Protein AF-M4BK36-F1 (afdb_monomer_lite)

Structure (mmCIF, N/CA/C/O backbone):
data_AF-M4BK36-F1
#
_entry.id   AF-M4BK36-F1
#
loop_
_atom_site.group_PDB
_atom_site.id
_atom_site.type_symbol
_atom_site.label_atom_id
_atom_site.label_alt_id
_atom_site.label_comp_id
_atom_site.label_asym_id
_atom_site.label_entity_id
_atom_site.label_seq_id
_atom_site.pdbx_PDB_ins_code
_atom_site.Cartn_x
_atom_site.Cartn_y
_atom_site.Cartn_z
_atom_site.occupancy
_atom_site.B_iso_or_equiv
_atom_site.auth_seq_id
_atom_site.auth_comp_id
_atom_site.auth_asym_id
_atom_site.auth_atom_id
_atom_site.pdbx_PDB_model_num
ATOM 1 N N . MET A 1 1 ? -13.394 11.078 32.356 1.00 63.00 1 MET A N 1
ATOM 2 C CA . MET A 1 1 ? -13.669 9.823 31.632 1.00 63.00 1 MET A CA 1
ATOM 3 C C . MET A 1 1 ? -12.674 9.741 30.492 1.00 63.00 1 MET A C 1
ATOM 5 O O . MET A 1 1 ? -12.679 10.634 29.656 1.00 63.00 1 MET A O 1
ATOM 9 N N . GLN A 1 2 ? -11.760 8.775 30.528 1.00 71.69 2 GLN A N 1
ATOM 10 C CA . GLN A 1 2 ? -10.799 8.530 29.454 1.00 71.69 2 GLN A CA 1
ATOM 11 C C . GLN A 1 2 ? -11.475 7.549 28.499 1.00 71.69 2 GLN A C 1
ATOM 13 O O . GLN A 1 2 ? -11.943 6.507 28.946 1.00 71.69 2 GLN A O 1
ATOM 18 N N . SER A 1 3 ? -11.654 7.939 27.240 1.00 79.38 3 SER A N 1
ATOM 19 C CA . SER A 1 3 ? -12.250 7.068 26.229 1.00 79.38 3 SER A CA 1
ATOM 20 C C . SER A 1 3 ? -11.329 5.884 25.970 1.00 79.38 3 SER A C 1
ATOM 22 O O . SER A 1 3 ? -10.111 6.071 25.892 1.00 79.38 3 SER A O 1
ATOM 24 N N . ASP A 1 4 ? -11.907 4.700 25.795 1.00 84.00 4 ASP A N 1
ATOM 25 C CA . ASP A 1 4 ? -11.141 3.524 25.404 1.00 84.00 4 ASP A CA 1
ATOM 26 C C . ASP A 1 4 ? -10.410 3.778 24.072 1.00 84.00 4 ASP A C 1
ATOM 28 O O . ASP A 1 4 ? -10.973 4.407 23.165 1.00 84.00 4 ASP A O 1
ATOM 32 N N . PRO A 1 5 ? -9.143 3.344 23.947 1.00 87.56 5 PRO A N 1
ATOM 33 C CA . PRO A 1 5 ? -8.391 3.486 22.710 1.00 87.56 5 PRO A CA 1
ATOM 34 C C . PRO A 1 5 ? -9.034 2.652 21.596 1.00 87.56 5 PRO A C 1
ATOM 36 O O . PRO A 1 5 ? -9.646 1.612 21.846 1.00 87.56 5 PRO A O 1
ATOM 39 N N . LEU A 1 6 ? -8.886 3.103 20.348 1.00 91.94 6 LEU A N 1
ATOM 40 C CA . LEU A 1 6 ? -9.429 2.378 19.201 1.00 91.94 6 LEU A CA 1
ATOM 41 C C . LEU A 1 6 ? -8.769 0.991 19.065 1.00 91.94 6 LEU A C 1
ATOM 43 O O . LEU A 1 6 ? -7.587 0.835 19.384 1.00 91.94 6 LEU A O 1
ATOM 47 N N . PRO A 1 7 ? -9.499 -0.013 18.547 1.00 94.88 7 PRO A N 1
ATOM 48 C CA . PRO A 1 7 ? -8.921 -1.314 18.237 1.00 94.88 7 PRO A CA 1
ATOM 49 C C . PRO A 1 7 ? -7.803 -1.214 17.194 1.00 94.88 7 PRO A C 1
ATOM 51 O O . PRO A 1 7 ? -7.885 -0.431 16.247 1.00 94.88 7 PRO A O 1
ATOM 54 N N . GLU A 1 8 ? -6.803 -2.086 17.300 1.00 95.06 8 GLU A N 1
ATOM 55 C CA . GLU A 1 8 ? -5.621 -2.058 16.430 1.00 95.06 8 GLU A CA 1
ATOM 56 C C . GLU A 1 8 ? -5.954 -2.208 14.941 1.00 95.06 8 GLU A C 1
ATOM 58 O O . GLU A 1 8 ? -5.432 -1.478 14.101 1.00 95.06 8 GLU A O 1
ATOM 63 N N . ALA A 1 9 ? -6.906 -3.084 14.613 1.00 95.75 9 ALA A N 1
ATOM 64 C CA . ALA A 1 9 ? -7.380 -3.267 13.243 1.00 95.75 9 ALA A CA 1
ATOM 65 C C . ALA A 1 9 ? -7.922 -1.963 12.626 1.00 95.75 9 ALA A C 1
ATOM 67 O O . ALA A 1 9 ? -7.771 -1.730 11.424 1.00 95.75 9 ALA A O 1
ATOM 68 N N . VAL A 1 10 ? -8.517 -1.085 13.444 1.00 96.81 10 VAL A N 1
ATOM 69 C CA . VAL A 1 10 ? -9.010 0.224 12.998 1.00 96.81 10 VAL A CA 1
ATOM 70 C C . VAL A 1 10 ? -7.834 1.157 12.709 1.00 96.81 10 VAL A C 1
ATOM 72 O O . VAL A 1 10 ? -7.807 1.775 11.647 1.00 96.81 10 VAL A O 1
ATOM 75 N N . HIS A 1 11 ? -6.827 1.208 13.588 1.00 96.31 11 HIS A N 1
ATOM 76 C CA . HIS A 1 11 ? -5.608 1.990 13.347 1.00 96.31 11 HIS A CA 1
ATOM 77 C C . HIS A 1 11 ? -4.889 1.559 12.065 1.00 96.31 11 HIS A C 1
ATOM 79 O O . HIS A 1 11 ? -4.511 2.406 11.253 1.00 96.31 11 HIS A O 1
ATOM 85 N N . VAL A 1 12 ? -4.739 0.248 11.857 1.00 97.88 12 VAL A N 1
ATOM 86 C CA . VAL A 1 12 ? -4.116 -0.322 10.655 1.00 97.88 12 VAL A CA 1
ATOM 87 C C . VAL A 1 12 ? -4.892 0.070 9.402 1.00 97.88 12 VAL A C 1
ATOM 89 O O . VAL A 1 12 ? -4.298 0.544 8.437 1.00 97.88 12 VAL A O 1
ATOM 92 N N . THR 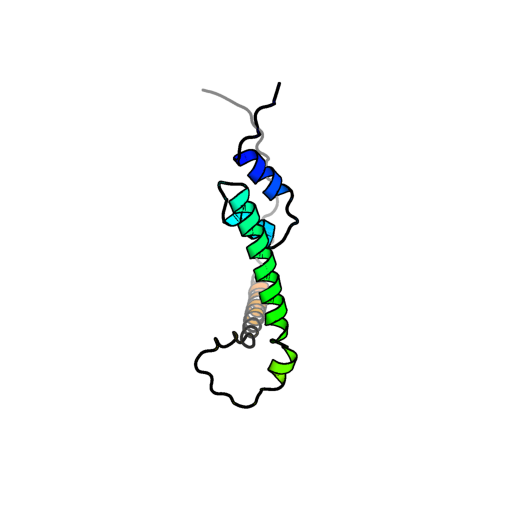A 1 13 ? -6.219 -0.065 9.424 1.00 97.31 13 THR A N 1
ATOM 93 C CA . THR A 1 13 ? -7.062 0.248 8.261 1.00 97.31 13 THR A CA 1
ATOM 94 C C . THR A 1 13 ? -6.987 1.731 7.899 1.00 97.31 13 THR A C 1
ATOM 96 O O . THR A 1 13 ? -6.755 2.060 6.737 1.00 97.31 13 THR A O 1
ATOM 99 N N . ILE A 1 14 ? -7.094 2.625 8.889 1.00 97.75 14 ILE A N 1
ATOM 100 C CA . ILE A 1 14 ? -6.979 4.077 8.676 1.00 97.75 14 ILE A CA 1
ATOM 101 C C . ILE A 1 14 ? -5.601 4.428 8.108 1.00 97.75 14 ILE A C 1
ATOM 103 O O . ILE A 1 14 ? -5.499 5.218 7.168 1.00 97.75 14 ILE A O 1
ATOM 107 N N . PHE A 1 15 ? -4.537 3.826 8.645 1.00 97.69 15 PHE A N 1
ATOM 108 C CA . PHE A 1 15 ? -3.187 4.022 8.127 1.00 97.69 15 PHE A CA 1
ATOM 109 C C . PHE A 1 15 ? -3.080 3.598 6.663 1.00 97.69 15 PHE A C 1
ATOM 111 O O . PHE A 1 15 ? -2.638 4.385 5.830 1.00 97.69 15 PHE A O 1
ATOM 118 N N . MET A 1 16 ? -3.520 2.378 6.342 1.00 97.25 16 MET A N 1
ATOM 119 C CA . MET A 1 16 ? -3.490 1.815 4.991 1.00 97.25 16 MET A CA 1
ATOM 120 C C . MET A 1 16 ? -4.276 2.658 3.987 1.00 97.25 16 MET A C 1
ATOM 122 O O . MET A 1 16 ? -3.807 2.881 2.869 1.00 97.25 16 MET A O 1
ATOM 126 N N . GLU A 1 17 ? -5.457 3.136 4.378 1.00 97.06 17 GLU A N 1
ATOM 127 C CA . GLU A 1 17 ? -6.304 3.990 3.547 1.00 97.06 17 GLU A CA 1
ATOM 128 C C . GLU A 1 17 ? -5.679 5.375 3.325 1.00 97.06 17 GLU A C 1
ATOM 130 O O . GLU A 1 17 ? -5.729 5.902 2.210 1.00 97.06 17 GLU A O 1
ATOM 135 N N . GLY A 1 18 ? -5.021 5.919 4.354 1.00 97.25 18 GLY A N 1
ATOM 136 C CA . GLY A 1 18 ? -4.314 7.198 4.311 1.00 97.25 18 GLY A CA 1
ATOM 137 C C . GLY A 1 18 ? -3.031 7.197 3.472 1.00 97.25 18 GLY A C 1
ATOM 138 O O . GLY A 1 18 ? -2.507 8.267 3.148 1.00 97.25 18 GLY A O 1
ATOM 139 N N . LEU A 1 19 ? -2.514 6.027 3.079 1.00 97.00 19 LEU A N 1
ATOM 140 C CA . LEU A 1 19 ? -1.360 5.950 2.187 1.00 97.00 19 LEU A CA 1
ATOM 141 C C . LEU A 1 19 ? -1.732 6.390 0.767 1.00 97.00 19 LEU A C 1
ATOM 143 O O . LEU A 1 19 ? -2.715 5.941 0.165 1.00 97.00 19 LEU A O 1
ATOM 147 N N . ARG A 1 20 ? -0.868 7.226 0.181 1.00 96.12 20 ARG A N 1
ATOM 148 C CA . ARG A 1 20 ? -0.935 7.555 -1.246 1.00 96.12 20 ARG A CA 1
ATOM 149 C C . ARG A 1 20 ? -0.790 6.283 -2.076 1.00 96.12 20 ARG A C 1
ATOM 151 O O . ARG A 1 20 ? -0.013 5.392 -1.731 1.00 96.12 20 ARG A O 1
ATOM 158 N N . THR A 1 21 ? -1.497 6.224 -3.199 1.00 95.19 21 THR A N 1
ATOM 159 C CA . THR A 1 21 ? -1.317 5.156 -4.186 1.00 95.19 21 THR A CA 1
ATOM 160 C C . THR A 1 21 ? 0.148 5.093 -4.620 1.00 95.19 21 THR A C 1
ATOM 162 O O . THR A 1 21 ? 0.715 6.101 -5.039 1.00 95.19 21 THR A O 1
ATOM 165 N N . GLY A 1 22 ? 0.774 3.924 -4.490 1.00 95.00 22 GLY A N 1
ATOM 166 C CA . GLY A 1 22 ? 2.200 3.740 -4.756 1.00 95.00 22 GLY A CA 1
ATOM 167 C C . GLY A 1 22 ? 2.771 2.518 -4.042 1.00 95.00 22 GLY A C 1
ATOM 168 O O . GLY A 1 22 ? 2.024 1.745 -3.441 1.00 95.00 22 GLY A O 1
ATOM 169 N N . ILE A 1 23 ? 4.100 2.362 -4.094 1.00 96.94 23 ILE A N 1
ATOM 170 C CA . ILE A 1 23 ? 4.800 1.178 -3.570 1.00 96.94 23 ILE A CA 1
ATOM 171 C C . ILE A 1 23 ? 4.469 0.941 -2.093 1.00 96.94 23 ILE A C 1
ATOM 173 O O . ILE A 1 23 ? 4.109 -0.175 -1.740 1.00 96.94 23 ILE A O 1
ATOM 177 N N . ALA A 1 24 ? 4.506 1.974 -1.246 1.00 97.44 24 ALA A N 1
ATOM 178 C CA . ALA A 1 24 ? 4.193 1.817 0.174 1.00 97.44 24 ALA A CA 1
ATOM 179 C C . ALA A 1 24 ? 2.788 1.227 0.409 1.00 97.44 24 ALA A C 1
ATOM 181 O O . ALA A 1 24 ? 2.643 0.277 1.172 1.00 97.44 24 ALA A O 1
ATOM 182 N N . ARG A 1 25 ? 1.758 1.72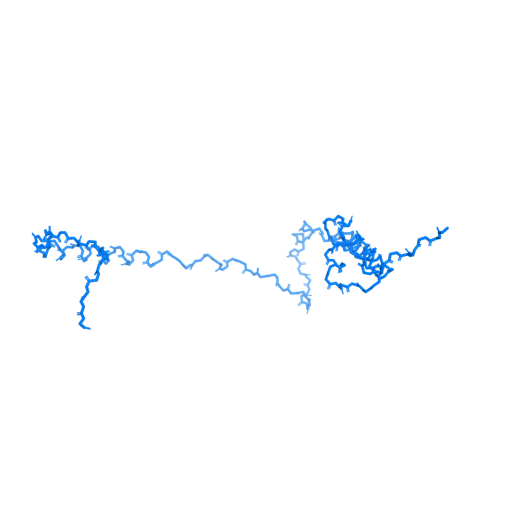7 -0.291 1.00 97.50 25 ARG A N 1
ATOM 183 C CA . ARG A 1 25 ? 0.388 1.199 -0.178 1.00 97.50 25 ARG A CA 1
ATOM 184 C C . ARG A 1 25 ? 0.282 -0.228 -0.715 1.00 97.50 25 ARG A C 1
ATOM 186 O O . ARG A 1 25 ? -0.337 -1.065 -0.067 1.00 97.50 25 ARG A O 1
ATOM 193 N N . THR A 1 26 ? 0.899 -0.515 -1.861 1.00 97.75 26 THR A N 1
ATOM 194 C CA . THR A 1 26 ? 0.905 -1.862 -2.454 1.00 97.75 26 THR A CA 1
ATOM 195 C C . THR A 1 26 ? 1.552 -2.885 -1.523 1.00 97.75 26 THR A C 1
ATOM 197 O O . THR A 1 26 ? 1.010 -3.968 -1.323 1.00 97.75 26 THR A O 1
ATOM 200 N N . GLU A 1 27 ? 2.691 -2.538 -0.925 1.00 98.06 27 GLU A N 1
ATOM 201 C CA . GLU A 1 27 ? 3.437 -3.427 -0.034 1.00 98.06 27 GLU A CA 1
ATOM 202 C C . GLU A 1 27 ? 2.669 -3.706 1.260 1.00 98.06 27 GLU A C 1
ATOM 204 O O . GLU A 1 27 ? 2.530 -4.864 1.649 1.00 98.06 27 GLU A O 1
ATOM 209 N N . VAL A 1 28 ? 2.100 -2.677 1.894 1.00 98.00 28 VAL A N 1
ATOM 210 C CA . VAL A 1 28 ? 1.323 -2.857 3.128 1.00 98.00 28 VAL A CA 1
ATOM 211 C C . VAL A 1 28 ? 0.058 -3.687 2.878 1.00 98.00 28 VAL A C 1
ATOM 213 O O . VAL A 1 28 ? -0.232 -4.594 3.653 1.00 98.00 28 VAL A O 1
ATOM 216 N N . VAL A 1 29 ? -0.668 -3.444 1.778 1.00 97.19 29 VAL A N 1
ATOM 217 C CA . VAL A 1 29 ? -1.857 -4.242 1.415 1.00 97.19 29 VAL A CA 1
ATOM 218 C C . VAL A 1 29 ? -1.494 -5.701 1.155 1.00 97.19 29 VAL A C 1
ATOM 220 O O . VAL A 1 29 ? -2.236 -6.589 1.570 1.00 97.19 29 VAL A O 1
ATOM 223 N N . ARG A 1 30 ? -0.354 -5.957 0.502 1.00 97.62 30 ARG A N 1
ATOM 224 C CA . ARG A 1 30 ? 0.105 -7.319 0.212 1.00 97.62 30 ARG A CA 1
ATOM 225 C C . ARG A 1 30 ? 0.483 -8.088 1.476 1.00 97.62 30 ARG A C 1
ATOM 227 O O . ARG A 1 30 ? 0.183 -9.272 1.561 1.00 97.62 30 ARG A O 1
ATOM 234 N N . VAL A 1 31 ? 1.179 -7.442 2.414 1.00 97.88 31 VAL A N 1
ATOM 235 C CA . VAL A 1 31 ? 1.657 -8.094 3.646 1.00 97.88 31 VAL A CA 1
ATOM 236 C C . VAL A 1 31 ? 0.535 -8.267 4.671 1.00 97.88 31 VAL A C 1
ATOM 238 O O . VAL A 1 31 ? 0.572 -9.220 5.438 1.00 97.88 31 VAL A O 1
ATOM 241 N N . HIS A 1 32 ? -0.478 -7.395 4.643 1.00 97.00 32 HIS A N 1
ATOM 242 C CA . HIS A 1 32 ? -1.642 -7.445 5.529 1.00 97.00 32 HIS A CA 1
ATOM 243 C C . HIS A 1 32 ? -1.259 -7.469 7.025 1.00 97.00 32 HIS A C 1
ATOM 245 O O . HIS A 1 32 ? -1.519 -8.451 7.725 1.00 97.00 32 HIS A O 1
ATOM 251 N N . PRO A 1 33 ? -0.597 -6.406 7.520 1.00 97.62 33 PRO A N 1
ATOM 252 C CA . PRO A 1 33 ? -0.074 -6.365 8.880 1.00 97.62 33 PRO A CA 1
ATOM 253 C C . PRO A 1 33 ? -1.181 -6.437 9.931 1.00 97.62 33 PRO A C 1
ATOM 255 O O . PRO A 1 33 ? -2.282 -5.920 9.746 1.00 97.62 33 PRO A O 1
ATOM 258 N N . SER A 1 34 ? -0.847 -7.043 11.067 1.00 96.56 34 SER A N 1
ATOM 259 C CA . SER A 1 34 ? -1.778 -7.213 12.190 1.00 96.56 34 SER A CA 1
ATOM 260 C C . SER A 1 34 ? -1.748 -6.042 13.173 1.00 96.56 3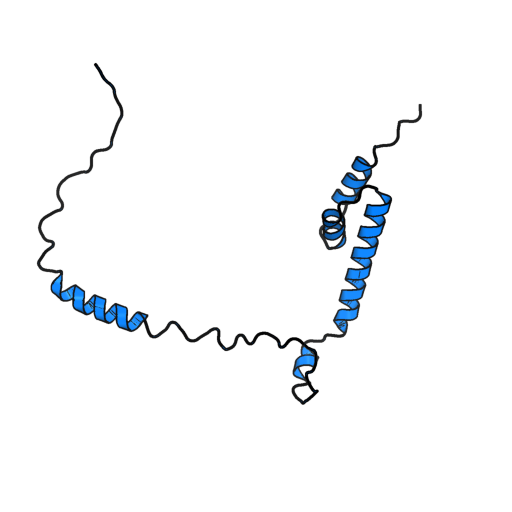4 SER A C 1
ATOM 262 O O . SER A 1 34 ? -2.690 -5.858 13.946 1.00 96.56 34 SER A O 1
ATOM 264 N N . THR A 1 35 ? -0.681 -5.238 13.127 1.00 97.62 35 THR A N 1
ATOM 265 C CA . THR A 1 35 ? -0.464 -4.090 14.012 1.00 97.62 35 THR A CA 1
ATOM 266 C C . THR A 1 35 ? -0.093 -2.829 13.241 1.00 97.62 35 THR A C 1
ATOM 268 O O . THR A 1 35 ? 0.464 -2.869 12.139 1.00 97.62 35 THR A O 1
ATOM 271 N N . PHE A 1 36 ? -0.395 -1.677 13.832 1.00 97.88 36 PHE A N 1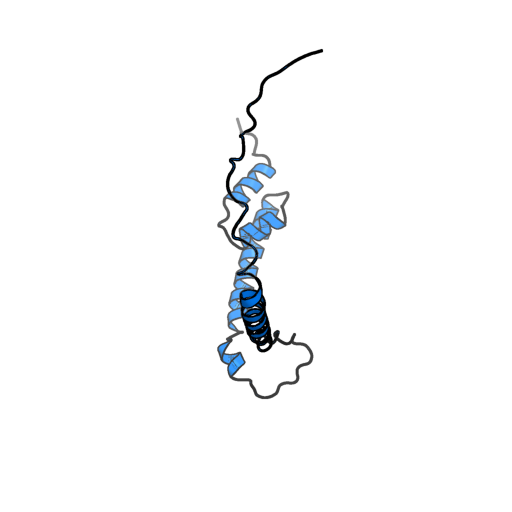
ATOM 272 C CA . PHE A 1 36 ? -0.104 -0.363 13.279 1.00 97.88 36 PHE A CA 1
ATOM 273 C C . PHE A 1 36 ? 1.404 -0.144 13.149 1.00 97.88 36 PHE A C 1
ATOM 275 O O . PHE A 1 36 ? 1.876 0.321 12.113 1.00 97.88 36 PHE A O 1
ATOM 282 N N . GLU A 1 37 ? 2.182 -0.543 14.157 1.00 98.00 37 GLU A N 1
ATOM 283 C CA . GLU A 1 37 ? 3.644 -0.443 14.112 1.00 98.00 37 GLU A CA 1
ATOM 284 C C . GLU A 1 37 ? 4.234 -1.256 12.950 1.00 98.00 37 GLU A C 1
ATOM 286 O O . GLU A 1 37 ? 5.140 -0.797 12.247 1.00 98.00 37 GLU A O 1
ATOM 291 N N . GLU A 1 38 ? 3.696 -2.452 12.705 1.00 98.19 38 GLU A N 1
ATOM 292 C CA . GLU A 1 38 ? 4.099 -3.274 11.572 1.00 98.19 38 GLU A CA 1
ATOM 293 C C . GLU A 1 38 ? 3.766 -2.602 10.237 1.00 98.19 38 GLU A C 1
ATOM 295 O O . GLU A 1 38 ? 4.637 -2.516 9.366 1.00 98.19 38 GLU A O 1
ATOM 300 N N . ALA A 1 39 ? 2.563 -2.040 10.107 1.00 98.19 39 ALA A N 1
ATOM 301 C CA . ALA A 1 39 ? 2.158 -1.296 8.922 1.00 98.19 39 ALA A CA 1
ATOM 302 C C . ALA A 1 39 ? 3.088 -0.103 8.634 1.00 98.19 39 ALA A C 1
ATOM 304 O O . ALA A 1 39 ? 3.533 0.075 7.495 1.00 98.19 39 ALA A O 1
ATOM 305 N N . VAL A 1 40 ? 3.448 0.671 9.665 1.00 98.31 40 VAL A N 1
ATOM 306 C CA . VAL A 1 40 ? 4.378 1.807 9.552 1.00 98.31 40 VAL A CA 1
ATOM 307 C C . VAL A 1 40 ? 5.755 1.344 9.084 1.00 98.31 40 VAL A C 1
ATOM 309 O O . VAL A 1 40 ? 6.317 1.913 8.144 1.00 98.31 40 VAL A O 1
ATOM 312 N N . ARG A 1 41 ? 6.296 0.284 9.692 1.00 98.56 41 ARG A N 1
ATOM 313 C CA . ARG A 1 41 ? 7.617 -0.251 9.341 1.00 98.56 41 ARG A CA 1
ATOM 314 C C . ARG A 1 41 ? 7.669 -0.732 7.892 1.00 98.56 41 ARG A C 1
ATOM 316 O O . ARG A 1 41 ? 8.637 -0.442 7.191 1.00 98.56 41 ARG A O 1
ATOM 323 N N . ILE A 1 42 ? 6.628 -1.432 7.435 1.00 98.38 42 ILE A N 1
ATOM 324 C CA . ILE A 1 42 ? 6.522 -1.913 6.051 1.00 98.38 42 ILE A CA 1
ATOM 325 C C . ILE A 1 42 ? 6.460 -0.732 5.083 1.00 98.38 42 ILE A C 1
ATOM 327 O O . ILE A 1 42 ? 7.234 -0.703 4.128 1.00 98.38 42 ILE A O 1
ATOM 331 N N . ALA A 1 43 ? 5.600 0.259 5.341 1.00 98.12 43 ALA A N 1
ATOM 332 C CA . ALA A 1 43 ? 5.460 1.432 4.479 1.00 98.12 43 ALA A CA 1
ATOM 333 C C . ALA A 1 43 ? 6.785 2.198 4.324 1.00 98.12 43 ALA A C 1
ATOM 335 O O . ALA A 1 43 ? 7.177 2.544 3.207 1.00 98.12 43 ALA A O 1
ATOM 336 N N . LEU A 1 44 ? 7.497 2.428 5.433 1.00 97.69 44 LEU A N 1
ATOM 337 C CA . LEU A 1 44 ? 8.790 3.116 5.429 1.00 97.69 44 LEU A CA 1
ATOM 338 C C . LEU A 1 44 ? 9.860 2.321 4.675 1.00 97.69 44 LEU A C 1
ATOM 340 O O . LEU A 1 44 ? 10.573 2.886 3.845 1.00 97.69 44 LEU A O 1
ATOM 344 N N . ASN A 1 45 ? 9.953 1.014 4.929 1.00 97.19 45 ASN A N 1
ATOM 345 C CA . ASN A 1 45 ? 10.922 0.149 4.261 1.00 97.19 45 ASN A CA 1
ATOM 346 C C . ASN A 1 45 ? 10.659 0.066 2.750 1.00 97.19 45 ASN A C 1
ATOM 348 O O . ASN A 1 45 ? 11.584 0.180 1.950 1.00 97.19 45 ASN A O 1
ATOM 352 N N . ALA A 1 46 ? 9.396 -0.076 2.355 1.00 96.38 46 ALA A N 1
ATOM 353 C CA . ALA A 1 46 ? 8.967 -0.102 0.963 1.00 96.38 46 ALA A CA 1
ATOM 354 C C . ALA A 1 46 ? 9.369 1.178 0.214 1.00 96.38 46 ALA A C 1
ATOM 356 O O . ALA A 1 46 ? 9.985 1.113 -0.851 1.00 96.38 46 ALA A O 1
ATOM 357 N N . GLU A 1 47 ? 9.077 2.345 0.789 1.00 95.00 47 GLU A N 1
ATOM 358 C CA . GLU A 1 47 ? 9.405 3.638 0.184 1.00 95.00 47 GLU A CA 1
ATOM 359 C C . GLU A 1 47 ? 10.921 3.864 0.102 1.00 95.00 47 GLU A C 1
ATOM 361 O O . GLU A 1 47 ? 11.438 4.354 -0.906 1.00 95.00 47 GLU A O 1
ATOM 366 N N . HIS A 1 48 ? 11.651 3.489 1.154 1.00 94.31 48 HIS A N 1
ATOM 367 C CA . HIS A 1 48 ? 13.103 3.601 1.187 1.00 94.31 48 HIS A CA 1
ATOM 368 C C . HIS A 1 48 ? 13.759 2.696 0.140 1.00 94.31 48 HIS A C 1
ATOM 370 O O . HIS A 1 48 ? 14.555 3.171 -0.669 1.00 94.31 48 HIS A O 1
ATOM 376 N N . ASN A 1 49 ? 13.374 1.421 0.084 1.00 92.31 49 ASN A N 1
ATOM 377 C CA . ASN A 1 49 ? 13.917 0.473 -0.886 1.00 92.31 49 ASN A CA 1
ATOM 378 C C . ASN A 1 49 ? 13.562 0.870 -2.317 1.00 92.31 49 ASN A C 1
ATOM 380 O O . ASN A 1 49 ? 14.413 0.793 -3.196 1.00 92.31 49 ASN A O 1
ATOM 384 N N . PHE A 1 50 ? 12.354 1.378 -2.559 1.00 91.31 50 PHE A N 1
ATOM 385 C CA . PHE A 1 50 ? 11.980 1.903 -3.868 1.00 91.31 50 PHE A CA 1
ATOM 386 C C . PHE A 1 50 ? 12.865 3.075 -4.301 1.00 91.31 50 PHE A C 1
ATOM 388 O O . PHE A 1 50 ? 13.322 3.120 -5.445 1.00 91.31 50 PHE A O 1
ATOM 395 N N . LYS A 1 51 ? 13.152 4.012 -3.388 1.00 89.50 51 LYS A N 1
ATOM 396 C CA . LYS A 1 51 ? 14.082 5.117 -3.655 1.00 89.50 51 LYS A CA 1
ATOM 397 C C . LYS A 1 51 ? 15.493 4.607 -3.906 1.00 89.50 51 LYS A C 1
ATOM 399 O O . LYS A 1 51 ? 16.104 5.050 -4.870 1.00 89.50 51 LYS A O 1
ATOM 404 N N . LEU A 1 52 ? 15.991 3.666 -3.105 1.00 86.44 52 LEU A N 1
ATOM 405 C CA . LEU A 1 52 ? 17.319 3.082 -3.300 1.00 86.44 52 LEU A CA 1
ATOM 406 C C . LEU A 1 52 ? 17.438 2.335 -4.627 1.00 86.44 52 LEU A C 1
ATOM 408 O O . LEU A 1 52 ? 18.425 2.517 -5.330 1.00 86.44 52 LEU A O 1
ATOM 412 N N . VAL A 1 53 ? 16.431 1.548 -5.009 1.00 82.44 53 VAL A N 1
ATOM 413 C CA . VAL A 1 53 ? 16.404 0.858 -6.305 1.00 82.44 53 VAL A CA 1
ATOM 414 C C . VAL A 1 53 ? 16.346 1.868 -7.441 1.00 82.44 53 VAL A C 1
ATOM 416 O O . VAL A 1 53 ? 17.077 1.715 -8.410 1.00 82.44 53 VAL A O 1
ATOM 419 N N . ARG A 1 54 ? 15.552 2.939 -7.327 1.00 78.38 54 ARG A N 1
ATOM 420 C CA . ARG A 1 54 ? 15.528 4.001 -8.342 1.00 78.38 54 ARG A CA 1
ATOM 421 C C . ARG A 1 54 ? 16.854 4.744 -8.438 1.00 78.38 54 ARG A C 1
ATOM 423 O O . ARG A 1 54 ? 17.344 4.923 -9.542 1.00 78.38 54 ARG A O 1
ATOM 430 N N . LEU A 1 55 ? 17.456 5.142 -7.318 1.00 74.00 55 LEU A N 1
ATOM 431 C CA . LEU A 1 55 ? 18.758 5.813 -7.320 1.00 74.00 55 LEU A CA 1
ATOM 432 C C . LEU A 1 55 ? 19.881 4.883 -7.807 1.00 74.00 55 LEU A C 1
ATOM 434 O O . LEU A 1 55 ? 20.762 5.337 -8.529 1.00 74.00 55 LEU A O 1
ATOM 438 N N . GLY A 1 56 ? 19.834 3.593 -7.469 1.00 64.75 56 GLY A N 1
ATOM 439 C CA . GLY A 1 56 ? 20.760 2.573 -7.970 1.00 64.75 56 GLY A CA 1
ATOM 440 C C . GLY A 1 56 ? 20.543 2.229 -9.448 1.00 64.75 56 GLY A C 1
ATOM 441 O O . GLY A 1 56 ? 21.499 1.937 -10.164 1.00 64.75 56 GLY A O 1
ATOM 442 N N . TRP A 1 57 ? 19.307 2.337 -9.943 1.00 53.91 57 TRP A N 1
ATOM 443 C CA . TRP A 1 57 ? 18.959 2.188 -11.359 1.00 53.91 57 TRP A CA 1
ATOM 444 C C . TRP A 1 57 ? 19.475 3.346 -12.219 1.00 53.91 57 TRP A C 1
ATOM 446 O O . TRP A 1 57 ? 19.696 3.157 -13.411 1.00 53.91 57 TRP A O 1
ATOM 456 N N . ASN A 1 58 ? 19.776 4.511 -11.634 1.00 54.19 58 ASN A N 1
ATOM 457 C CA . ASN A 1 58 ? 20.442 5.606 -12.351 1.00 54.19 58 ASN A CA 1
ATOM 458 C C . ASN A 1 58 ? 21.829 5.200 -12.909 1.00 54.19 58 ASN A C 1
ATOM 460 O O . ASN A 1 58 ? 22.378 5.920 -13.740 1.00 54.19 58 ASN A O 1
ATOM 464 N N . GLY A 1 59 ? 22.395 4.059 -12.484 1.00 49.66 59 GLY A N 1
ATOM 465 C CA . GLY A 1 59 ? 23.585 3.449 -13.092 1.00 49.66 59 GLY A CA 1
ATOM 466 C C . GLY A 1 59 ? 23.314 2.656 -14.381 1.00 49.66 59 GLY A C 1
ATOM 467 O O . GLY A 1 59 ? 24.223 2.463 -15.185 1.00 49.66 59 GLY A O 1
ATOM 468 N N . TYR A 1 60 ? 22.071 2.233 -14.629 1.00 54.62 60 TYR A N 1
ATOM 469 C CA . TYR A 1 60 ? 21.638 1.660 -15.903 1.00 54.62 60 TYR A CA 1
ATOM 470 C C . TYR A 1 60 ? 21.162 2.781 -16.828 1.00 54.62 60 TYR A C 1
ATOM 472 O O . TYR A 1 60 ? 19.973 3.038 -16.997 1.00 54.62 60 TYR A O 1
ATOM 480 N N . ASN A 1 61 ? 22.124 3.448 -17.462 1.00 53.41 61 ASN A N 1
ATOM 481 C CA . ASN A 1 61 ? 21.853 4.269 -18.633 1.00 53.41 61 ASN A CA 1
ATOM 482 C C . ASN A 1 61 ? 21.647 3.339 -19.849 1.00 53.41 61 ASN A C 1
ATOM 484 O O . ASN A 1 61 ? 22.627 2.749 -20.314 1.00 53.41 61 ASN A O 1
ATOM 488 N N . PRO A 1 62 ? 20.435 3.204 -20.423 1.00 53.06 62 PRO A N 1
ATOM 489 C CA . PRO A 1 62 ? 20.245 2.435 -21.657 1.00 53.06 62 PRO A CA 1
ATOM 490 C C . PRO A 1 62 ? 21.035 3.026 -22.838 1.00 53.06 62 PRO A C 1
ATOM 492 O O . PRO A 1 62 ? 21.357 2.309 -23.783 1.00 53.06 62 PRO A O 1
ATOM 495 N N . SER A 1 63 ? 21.447 4.296 -22.760 1.00 52.62 63 SER A N 1
ATOM 496 C CA . SER A 1 63 ? 22.366 4.901 -23.733 1.00 52.62 63 SER A CA 1
ATOM 497 C C . SER A 1 63 ? 23.794 4.342 -23.624 1.00 52.62 63 SER A C 1
ATOM 499 O O . SER A 1 63 ? 24.494 4.309 -24.631 1.00 52.62 63 SER A O 1
ATOM 501 N N . SER A 1 64 ? 24.217 3.830 -22.456 1.00 51.84 64 SER A N 1
ATOM 502 C CA . SER A 1 64 ? 25.486 3.089 -22.311 1.00 51.84 64 SER A CA 1
ATOM 503 C C . SER A 1 64 ? 25.386 1.642 -22.797 1.00 51.84 64 SER A C 1
ATOM 505 O O . SER A 1 64 ? 26.394 1.078 -23.213 1.00 51.84 64 SER A O 1
ATOM 507 N N . ALA A 1 65 ? 24.190 1.038 -22.811 1.00 50.06 65 ALA A N 1
ATOM 508 C CA . ALA A 1 65 ? 24.002 -0.298 -23.386 1.00 50.06 65 ALA A CA 1
ATOM 509 C C . ALA A 1 65 ? 24.247 -0.310 -24.907 1.00 50.06 65 ALA A C 1
ATOM 511 O O . ALA A 1 65 ? 24.689 -1.315 -25.451 1.00 50.06 65 ALA A O 1
ATOM 512 N N . ARG A 1 66 ? 24.041 0.827 -25.588 1.00 47.53 66 ARG A N 1
ATOM 513 C CA . ARG A 1 66 ? 24.364 0.980 -27.015 1.00 47.53 66 ARG A CA 1
ATOM 514 C C . ARG A 1 66 ? 25.864 1.172 -27.281 1.00 47.53 66 ARG A C 1
ATOM 516 O O . ARG A 1 66 ? 26.319 0.874 -28.380 1.00 47.53 66 ARG A O 1
ATOM 523 N N . ALA A 1 67 ? 26.630 1.640 -26.292 1.00 46.50 67 ALA A N 1
ATOM 524 C CA . ALA A 1 67 ? 28.065 1.900 -26.433 1.00 46.50 67 ALA A CA 1
ATOM 525 C C . ALA A 1 67 ? 28.933 0.633 -26.309 1.00 46.50 67 ALA A C 1
ATOM 527 O O . ALA A 1 67 ? 30.034 0.598 -26.850 1.00 46.50 67 ALA A O 1
ATOM 528 N N . ASN A 1 68 ? 28.425 -0.430 -25.676 1.00 48.44 68 ASN A N 1
ATOM 529 C CA . ASN A 1 68 ? 29.143 -1.696 -25.515 1.00 48.44 68 ASN A CA 1
ATOM 530 C C . ASN A 1 68 ? 28.575 -2.779 -26.442 1.00 48.44 68 ASN A C 1
ATOM 532 O O . ASN A 1 68 ? 28.103 -3.815 -25.988 1.00 48.44 68 ASN A O 1
ATOM 536 N N . SER A 1 69 ? 28.663 -2.552 -27.754 1.00 46.50 69 SER A N 1
ATOM 537 C CA . SER A 1 69 ? 28.540 -3.627 -28.758 1.00 46.50 69 SER A CA 1
ATOM 538 C C . SER A 1 69 ? 29.882 -4.331 -29.019 1.00 46.50 69 SER A C 1
ATOM 540 O O . SER A 1 69 ? 30.052 -4.982 -30.045 1.00 46.50 69 SER A O 1
ATOM 542 N N . THR A 1 70 ? 30.839 -4.216 -28.093 1.00 51.97 70 THR A N 1
ATOM 543 C CA . THR A 1 70 ? 32.149 -4.864 -28.196 1.00 51.97 70 THR A CA 1
ATOM 544 C C . THR A 1 70 ? 32.429 -5.654 -26.922 1.00 51.97 70 THR A C 1
ATOM 546 O O . THR A 1 70 ? 32.845 -5.110 -25.905 1.00 51.97 70 THR A O 1
ATOM 549 N N . SER A 1 71 ? 32.155 -6.954 -27.017 1.00 52.09 71 SER A N 1
ATOM 550 C CA . SER A 1 71 ? 32.816 -8.063 -26.321 1.00 52.09 71 SER A CA 1
ATOM 551 C C . SER A 1 71 ? 33.078 -7.913 -24.817 1.00 52.09 71 SER A C 1
ATOM 553 O O . SER A 1 71 ? 34.172 -7.554 -24.393 1.00 52.09 71 SER A O 1
ATOM 555 N N . THR A 1 72 ? 32.126 -8.355 -23.993 1.00 47.09 72 THR A N 1
ATOM 556 C CA . THR A 1 72 ? 32.438 -8.926 -22.668 1.00 47.09 72 THR A CA 1
ATOM 557 C C . THR A 1 72 ? 31.727 -10.277 -22.535 1.00 47.09 72 THR A C 1
ATOM 559 O O . THR A 1 72 ? 30.599 -10.407 -23.015 1.00 47.09 72 THR A O 1
ATOM 562 N N . PRO A 1 73 ? 32.384 -11.315 -21.981 1.00 48.25 73 PRO A N 1
ATOM 563 C CA . PRO A 1 73 ? 31.874 -12.677 -22.032 1.00 48.25 73 PRO A CA 1
ATOM 564 C C . PRO A 1 73 ? 30.635 -12.829 -21.146 1.00 48.25 73 PRO A C 1
ATOM 566 O O . PRO A 1 73 ? 30.644 -12.558 -19.945 1.00 48.25 73 PRO A O 1
ATOM 569 N N . ALA A 1 74 ? 29.564 -13.269 -21.795 1.00 55.12 74 ALA A N 1
ATOM 570 C CA . ALA A 1 74 ? 28.241 -13.512 -21.261 1.00 55.12 74 ALA A CA 1
ATOM 571 C C . ALA A 1 74 ? 28.189 -14.836 -20.486 1.00 55.12 74 ALA A C 1
ATOM 573 O O . ALA A 1 74 ? 27.960 -15.882 -21.081 1.00 55.12 74 ALA A O 1
ATOM 574 N N . VAL A 1 75 ? 28.392 -14.819 -19.165 1.00 57.91 75 VAL A N 1
ATOM 575 C CA . VAL A 1 75 ? 28.212 -16.053 -18.367 1.00 57.91 75 VAL A CA 1
ATOM 576 C C . VAL A 1 75 ? 26.973 -16.025 -17.466 1.00 57.91 75 VAL A C 1
ATOM 578 O O . VAL A 1 75 ? 26.522 -17.085 -17.050 1.00 57.91 75 VAL A O 1
ATOM 581 N N . THR A 1 76 ? 26.329 -14.877 -17.221 1.00 60.78 76 THR A N 1
ATOM 582 C CA . THR A 1 76 ? 25.169 -14.855 -16.294 1.00 60.78 76 THR A CA 1
ATOM 583 C C . THR A 1 76 ? 24.166 -13.719 -16.501 1.00 60.78 76 THR A C 1
ATOM 585 O O . THR A 1 76 ? 23.404 -13.395 -15.591 1.00 60.78 76 THR A O 1
ATOM 588 N N . ARG A 1 77 ? 24.114 -13.094 -17.684 1.00 62.75 77 ARG A N 1
ATOM 589 C CA . ARG A 1 77 ? 23.023 -12.160 -17.998 1.00 62.75 77 ARG A CA 1
ATOM 590 C C . ARG A 1 77 ? 21.978 -12.891 -18.849 1.00 62.75 77 ARG A C 1
ATOM 592 O O . ARG A 1 77 ? 22.362 -13.391 -19.902 1.00 62.75 77 ARG A O 1
ATOM 599 N N . PRO A 1 78 ? 20.699 -12.957 -18.429 1.00 75.25 78 PRO A N 1
ATOM 600 C CA . PRO A 1 78 ? 19.631 -13.459 -19.286 1.00 75.25 78 PRO A CA 1
ATOM 601 C C . PRO A 1 78 ? 19.643 -12.680 -20.602 1.00 75.25 78 PRO A C 1
ATOM 603 O O . PRO A 1 78 ? 19.601 -11.444 -20.582 1.00 75.25 78 PRO A O 1
ATOM 606 N N . GLU A 1 79 ? 19.763 -13.384 -21.725 1.00 77.31 79 GLU A N 1
ATOM 607 C CA . GLU A 1 79 ? 19.680 -12.747 -23.034 1.00 77.31 79 GLU A CA 1
ATOM 608 C C . GLU A 1 79 ? 18.292 -12.104 -23.188 1.00 77.31 79 GLU A C 1
ATOM 610 O O . GLU A 1 79 ? 17.280 -12.736 -22.868 1.00 77.31 79 GLU A O 1
ATOM 615 N N . PRO A 1 80 ? 18.211 -10.833 -23.619 1.00 79.19 80 PRO A N 1
ATOM 616 C CA . PRO A 1 80 ? 16.929 -10.219 -23.922 1.00 79.19 80 PRO A CA 1
ATOM 617 C C . PRO A 1 80 ? 16.266 -10.986 -25.070 1.00 79.19 80 PRO A C 1
ATOM 619 O O . PRO A 1 80 ? 16.921 -11.335 -26.051 1.00 79.19 80 PRO A O 1
ATOM 622 N N . MET A 1 81 ? 14.961 -11.234 -24.949 1.00 86.62 81 MET A N 1
ATOM 623 C CA . MET A 1 81 ? 14.194 -11.925 -25.983 1.00 86.62 81 MET A CA 1
ATOM 624 C C . MET A 1 81 ? 14.297 -11.163 -27.306 1.00 86.62 81 MET A C 1
ATOM 626 O O . MET A 1 81 ? 13.987 -9.971 -27.368 1.00 86.62 81 MET A O 1
ATOM 630 N N . ASN A 1 82 ? 14.741 -11.850 -28.357 1.00 79.88 82 ASN A N 1
ATOM 631 C CA . ASN A 1 82 ? 14.806 -11.263 -29.683 1.00 79.88 82 ASN A CA 1
ATOM 632 C C . ASN A 1 82 ? 13.403 -11.262 -30.311 1.00 79.88 82 ASN A C 1
ATOM 634 O O . ASN A 1 82 ? 12.836 -12.318 -30.576 1.00 79.88 82 ASN A O 1
ATOM 638 N N . LEU A 1 83 ? 12.852 -10.067 -30.528 1.00 79.19 83 LEU A N 1
ATOM 639 C CA . LEU A 1 83 ? 11.526 -9.857 -31.115 1.00 79.19 83 LEU A CA 1
ATOM 640 C C . LEU A 1 83 ? 11.556 -9.752 -32.650 1.00 79.19 83 LEU A C 1
ATOM 642 O O . LEU A 1 83 ? 10.508 -9.575 -33.258 1.00 79.19 83 LEU A O 1
ATOM 646 N N . SER A 1 84 ? 12.723 -9.880 -33.296 1.00 75.19 84 SER A N 1
ATOM 647 C CA . SER A 1 84 ? 12.852 -9.768 -34.758 1.00 75.19 84 SER A CA 1
ATOM 648 C C . SER A 1 84 ? 12.200 -10.915 -35.536 1.00 75.19 84 SER A C 1
ATOM 650 O O . SER A 1 84 ? 12.136 -10.847 -36.755 1.00 75.19 84 SER A O 1
ATOM 652 N N . TYR A 1 85 ? 11.771 -11.980 -34.854 1.00 64.06 85 TYR A N 1
ATOM 653 C CA . TYR A 1 85 ? 11.095 -13.138 -35.450 1.00 64.06 85 TYR A CA 1
ATOM 654 C C . TYR A 1 85 ? 9.563 -13.044 -35.387 1.00 64.06 85 TYR A C 1
ATOM 656 O O . TYR A 1 85 ? 8.888 -13.973 -35.805 1.00 64.06 85 TYR A O 1
ATOM 664 N N . ALA A 1 86 ? 8.998 -11.959 -34.844 1.00 67.81 86 ALA A N 1
ATOM 665 C CA . ALA A 1 86 ? 7.551 -11.832 -34.652 1.00 67.81 86 ALA A CA 1
ATOM 666 C C . ALA A 1 86 ? 6.776 -11.397 -35.914 1.00 67.81 86 ALA A C 1
ATOM 668 O O . ALA A 1 86 ? 5.564 -11.212 -35.846 1.00 67.81 86 ALA A O 1
ATOM 669 N N . GLU A 1 87 ? 7.448 -11.211 -37.051 1.00 67.62 87 GLU A N 1
ATOM 670 C CA . GLU A 1 87 ? 6.856 -10.645 -38.265 1.00 67.62 87 GLU A CA 1
ATOM 671 C C . GLU A 1 87 ? 7.363 -11.386 -39.511 1.00 67.62 87 GLU A C 1
ATOM 673 O O . GLU A 1 87 ? 8.221 -10.861 -40.208 1.00 67.62 87 GLU A O 1
ATOM 678 N N . ASP A 1 88 ? 6.871 -12.602 -39.780 1.00 62.47 88 ASP A N 1
ATOM 679 C CA . ASP A 1 88 ? 6.735 -13.130 -41.156 1.00 62.47 88 ASP A CA 1
ATOM 680 C C . ASP A 1 88 ? 5.930 -14.444 -41.198 1.00 62.47 88 ASP A C 1
ATOM 682 O O . ASP A 1 88 ? 6.435 -15.508 -41.549 1.00 62.47 88 ASP A O 1
ATOM 686 N N . GLU A 1 89 ? 4.661 -14.411 -40.798 1.00 58.94 89 GLU A N 1
ATOM 687 C CA . GLU A 1 89 ? 3.756 -15.536 -41.067 1.00 58.94 89 GLU A CA 1
ATOM 688 C C . GLU A 1 89 ? 2.308 -15.048 -41.150 1.00 58.94 89 GLU A C 1
ATOM 690 O O . GLU A 1 89 ? 1.499 -15.203 -40.240 1.00 58.94 89 GLU A O 1
ATOM 695 N N . GLY A 1 90 ? 1.990 -14.390 -42.266 1.00 57.69 90 GLY A N 1
ATOM 696 C CA . GLY A 1 90 ? 0.620 -13.960 -42.566 1.00 57.69 90 GLY A CA 1
ATOM 697 C C . GLY A 1 90 ? 0.303 -13.678 -44.038 1.00 57.69 90 GLY A C 1
ATOM 698 O O . GLY A 1 90 ? -0.870 -13.601 -44.393 1.00 57.69 90 GLY A O 1
ATOM 699 N N . GLU A 1 91 ? 1.296 -13.559 -44.923 1.00 55.38 91 GLU A N 1
ATOM 700 C CA . GLU A 1 91 ? 1.058 -13.037 -46.283 1.00 55.38 91 GLU A CA 1
ATOM 701 C C . GLU A 1 91 ? 0.786 -14.121 -47.352 1.00 55.38 91 GLU A C 1
ATOM 703 O O . GLU A 1 91 ? 0.323 -13.796 -48.442 1.00 55.38 91 GLU A O 1
ATOM 708 N N . VAL A 1 92 ? 0.994 -15.418 -47.078 1.00 56.38 92 VAL A N 1
ATOM 709 C CA . VAL A 1 92 ? 0.840 -16.471 -48.115 1.00 56.38 92 VAL A CA 1
ATOM 710 C C . VAL A 1 92 ? -0.530 -17.164 -48.147 1.00 56.38 92 VAL A C 1
ATOM 712 O O . VAL A 1 92 ? -0.885 -17.770 -49.158 1.00 56.38 92 VAL A O 1
ATOM 715 N N . GLU A 1 93 ? -1.339 -17.065 -47.087 1.00 52.22 93 GLU A N 1
ATOM 716 C CA . GLU A 1 93 ? -2.620 -17.794 -46.992 1.00 52.22 93 GLU A CA 1
ATOM 717 C C . GLU A 1 93 ? -3.828 -16.995 -47.522 1.00 52.22 93 GLU A C 1
ATOM 719 O O . GLU A 1 93 ? -4.821 -17.576 -47.969 1.00 52.22 93 GLU A O 1
ATOM 724 N N . LEU A 1 94 ? -3.737 -15.662 -47.576 1.00 56.19 94 LEU A N 1
ATOM 725 C CA . LEU A 1 94 ? -4.824 -14.815 -48.090 1.00 56.19 94 LEU A CA 1
ATOM 726 C C . LEU A 1 94 ? -4.988 -14.939 -49.616 1.00 56.19 94 LEU A C 1
ATOM 728 O O . LEU A 1 94 ? -6.107 -14.931 -50.131 1.00 56.19 94 LEU A O 1
ATOM 732 N N . GLN A 1 95 ? -3.891 -15.150 -50.349 1.00 57.06 95 GLN A N 1
ATOM 733 C CA . GLN A 1 95 ? -3.920 -15.245 -51.813 1.00 57.06 95 GLN A CA 1
ATOM 734 C C . GLN A 1 95 ? -4.454 -16.597 -52.324 1.00 57.06 95 GLN A C 1
ATOM 736 O O . GLN A 1 95 ? -5.019 -16.673 -53.422 1.00 57.06 95 GLN A O 1
ATOM 741 N N . ALA A 1 96 ? -4.326 -17.662 -51.523 1.00 57.28 96 ALA A N 1
ATOM 742 C CA . ALA A 1 96 ? -4.905 -18.974 -51.820 1.00 57.28 96 ALA A CA 1
ATOM 743 C C . ALA A 1 96 ? -6.433 -18.984 -51.613 1.00 57.28 96 ALA A C 1
ATOM 745 O O . ALA A 1 96 ? -7.171 -19.586 -52.400 1.00 57.28 96 ALA A O 1
ATOM 746 N N . ALA A 1 97 ? -6.923 -18.267 -50.597 1.00 56.78 97 ALA A N 1
ATOM 747 C CA . ALA A 1 97 ? -8.350 -18.164 -50.305 1.00 56.78 97 ALA A CA 1
ATOM 748 C C . ALA A 1 97 ? -9.123 -17.368 -51.376 1.00 56.78 97 ALA A C 1
ATOM 750 O O . ALA A 1 97 ? -10.240 -17.754 -51.739 1.00 56.78 97 ALA A O 1
ATOM 751 N N . ASP A 1 98 ? -8.531 -16.310 -51.938 1.00 59.56 98 ASP A N 1
ATOM 752 C CA . ASP A 1 98 ? -9.180 -15.495 -52.975 1.00 59.56 98 ASP A CA 1
ATOM 753 C C . ASP A 1 98 ? -9.278 -16.203 -54.336 1.00 59.56 98 ASP A C 1
ATOM 755 O O . ASP A 1 98 ? -10.304 -16.092 -55.017 1.00 59.56 98 ASP A O 1
ATOM 759 N N . GLN A 1 99 ? -8.288 -17.023 -54.708 1.00 60.06 99 GLN A N 1
ATOM 760 C CA . GLN A 1 99 ? -8.389 -17.883 -55.898 1.00 60.06 99 GLN A CA 1
ATOM 761 C C . GLN A 1 99 ? -9.518 -18.911 -55.764 1.00 60.06 99 GLN A C 1
ATOM 763 O O . GLN A 1 99 ? -10.281 -19.134 -56.708 1.00 60.06 99 GLN A O 1
ATOM 768 N N . GLN A 1 100 ? -9.691 -19.487 -54.572 1.00 57.09 100 GLN A N 1
ATOM 769 C CA . GLN A 1 100 ? -10.759 -20.450 -54.310 1.00 57.09 100 GLN A CA 1
ATOM 770 C C . GLN A 1 100 ? -12.149 -19.790 -54.285 1.00 57.09 100 GLN A C 1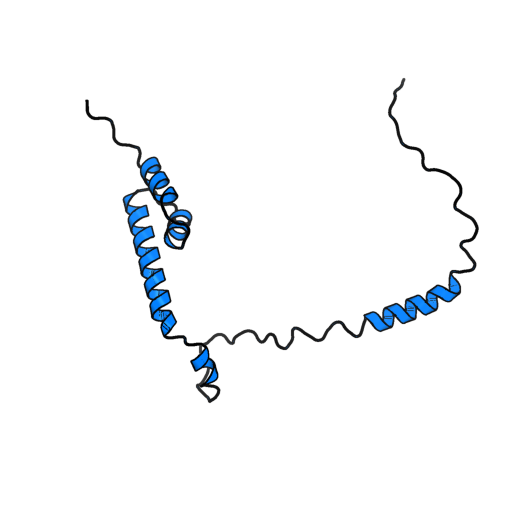
ATOM 772 O O . GLN A 1 100 ? -13.133 -20.384 -54.740 1.00 57.09 100 GLN A O 1
ATOM 777 N N . ARG A 1 101 ? -12.249 -18.531 -53.835 1.00 58.53 101 ARG A N 1
ATOM 778 C CA . ARG A 1 101 ? -13.482 -17.730 -53.932 1.00 58.53 101 ARG A CA 1
ATOM 779 C C . ARG A 1 101 ? -13.853 -17.399 -55.376 1.00 58.53 101 ARG A C 1
ATOM 781 O O . ARG A 1 101 ? -15.031 -17.468 -55.721 1.00 58.53 101 ARG A O 1
ATOM 788 N N . GLN A 1 102 ? -12.884 -17.098 -56.237 1.00 58.56 102 GLN A N 1
ATOM 789 C CA . GLN A 1 102 ? -13.154 -16.859 -57.659 1.00 58.56 102 GLN A CA 1
ATOM 790 C C . GLN A 1 102 ? -13.536 -18.143 -58.408 1.00 58.56 102 GLN A C 1
ATOM 792 O O . GLN A 1 102 ? -14.472 -18.115 -59.209 1.00 58.56 102 GLN A O 1
ATOM 797 N N . ALA A 1 103 ? -12.896 -19.275 -58.099 1.00 55.50 103 ALA A N 1
ATOM 798 C CA . ALA A 1 103 ? -13.228 -20.565 -58.703 1.00 55.50 103 ALA A CA 1
ATOM 799 C C . ALA A 1 103 ? -14.644 -21.034 -58.322 1.00 55.50 103 ALA A C 1
ATOM 801 O O . ALA A 1 103 ? -15.416 -21.448 -59.181 1.00 55.50 103 ALA A O 1
ATOM 802 N N . THR A 1 104 ? -15.034 -20.905 -57.051 1.00 55.75 104 THR A N 1
ATOM 803 C CA . THR A 1 104 ? -16.362 -21.334 -56.564 1.00 55.75 104 THR A CA 1
ATOM 804 C C . THR A 1 104 ? -17.493 -20.362 -56.913 1.00 55.75 104 THR A C 1
ATOM 806 O O . THR A 1 104 ? -18.656 -20.768 -56.980 1.00 55.75 104 THR A O 1
ATOM 809 N N . SER A 1 105 ? -17.170 -19.099 -57.210 1.00 56.50 105 SER A N 1
ATOM 810 C CA . SER A 1 105 ? -18.144 -18.095 -57.655 1.00 56.50 105 SER A CA 1
ATOM 811 C C . SER A 1 105 ? -18.765 -18.451 -59.013 1.00 56.50 105 SER A C 1
ATOM 813 O O . SER A 1 105 ? -19.973 -18.293 -59.197 1.00 56.50 105 SER A O 1
ATOM 815 N N . GLN A 1 106 ? -17.994 -19.039 -59.938 1.00 52.97 106 GLN A N 1
ATOM 816 C CA . GLN A 1 106 ? -18.493 -19.353 -61.286 1.00 52.97 106 GLN A CA 1
ATOM 817 C C . GLN A 1 106 ? -19.466 -20.542 -61.345 1.00 52.97 106 GLN A C 1
ATOM 819 O O . GLN A 1 106 ? -20.234 -20.661 -62.298 1.00 52.97 106 GLN A O 1
ATOM 824 N N . HIS A 1 107 ? -19.494 -21.401 -60.322 1.00 49.75 107 HIS A N 1
ATOM 825 C CA . HIS A 1 107 ? -20.395 -22.561 -60.289 1.00 49.75 107 HIS A CA 1
ATOM 826 C C . HIS A 1 107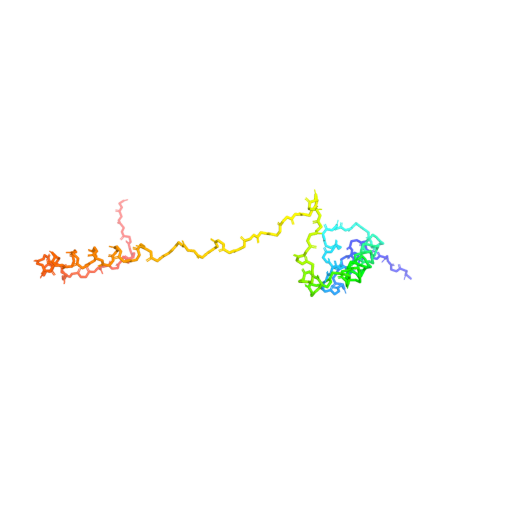 ? -21.713 -22.297 -59.536 1.00 49.75 107 HIS A C 1
ATOM 828 O O . HIS A 1 107 ? -22.655 -23.079 -59.656 1.00 49.75 107 HIS A O 1
ATOM 834 N N . SER A 1 108 ? -21.817 -21.196 -58.781 1.00 46.75 108 SER A N 1
ATOM 835 C CA . SER A 1 108 ? -22.939 -20.955 -57.856 1.00 46.75 108 SER A CA 1
ATOM 836 C C . SER A 1 108 ? -24.106 -20.150 -58.457 1.00 46.75 108 SER A C 1
ATOM 838 O O . SER A 1 108 ? -25.201 -20.109 -57.893 1.00 46.75 108 SER A O 1
ATOM 840 N N . THR A 1 109 ? -23.948 -19.546 -59.638 1.00 51.16 109 THR A N 1
ATOM 841 C CA . THR A 1 109 ? -24.981 -18.653 -60.204 1.00 51.16 109 THR A CA 1
ATOM 842 C C . THR A 1 109 ? -26.131 -19.362 -60.928 1.00 51.16 109 THR A C 1
ATOM 844 O O . THR A 1 109 ? -27.031 -18.690 -61.422 1.00 51.16 109 THR A O 1
ATOM 847 N N . ARG A 1 110 ? -26.177 -20.703 -60.974 1.00 45.59 110 ARG A N 1
ATOM 848 C CA . ARG A 1 110 ? -27.300 -21.423 -61.614 1.00 45.59 110 ARG A CA 1
ATOM 849 C C . ARG A 1 110 ? -28.333 -22.010 -60.642 1.00 45.59 110 ARG A C 1
ATOM 851 O O . ARG A 1 110 ? -29.416 -22.375 -61.084 1.00 45.59 110 ARG A O 1
ATOM 858 N N . ALA A 1 111 ? -28.052 -22.088 -59.339 1.00 50.00 111 ALA A N 1
ATOM 859 C CA . ALA A 1 111 ? -28.864 -22.897 -58.414 1.00 50.00 111 ALA A CA 1
ATOM 860 C C . ALA A 1 111 ? -29.645 -22.119 -57.334 1.00 50.00 111 ALA A C 1
ATOM 862 O O . ALA A 1 111 ? -30.281 -22.738 -56.487 1.00 50.00 111 ALA A O 1
ATOM 863 N N . ARG A 1 112 ? -29.641 -20.778 -57.333 1.00 44.69 112 ARG A N 1
ATOM 864 C CA . ARG A 1 112 ? -30.290 -19.963 -56.279 1.00 44.69 112 ARG A CA 1
ATOM 865 C C . ARG A 1 112 ? -31.318 -18.955 -56.808 1.00 44.69 112 ARG A C 1
ATOM 867 O O . ARG A 1 112 ? -31.328 -17.808 -56.376 1.00 44.69 112 ARG A O 1
ATOM 874 N N . SER A 1 113 ? -32.199 -19.370 -57.717 1.00 43.12 113 SER A N 1
ATOM 875 C CA . SER A 1 113 ? -33.313 -18.516 -58.178 1.00 43.12 113 SER A CA 1
ATOM 876 C C . SER A 1 113 ? -34.700 -18.936 -57.695 1.00 43.12 113 SER A C 1
ATOM 878 O O . SER A 1 113 ? -35.670 -18.318 -58.111 1.00 43.12 113 SER A O 1
ATOM 880 N N . LEU A 1 114 ? -34.839 -19.926 -56.809 1.00 49.28 114 LEU A N 1
ATOM 881 C CA . LEU A 1 114 ? -36.157 -20.340 -56.310 1.00 49.28 114 LEU A CA 1
ATOM 882 C C . LEU A 1 114 ? -36.057 -20.897 -54.884 1.00 49.28 114 LEU A C 1
ATOM 884 O O . LEU A 1 114 ? -35.938 -22.104 -54.739 1.00 49.28 114 LEU A O 1
ATOM 888 N N . ALA A 1 115 ? -36.063 -20.042 -53.853 1.00 47.81 115 ALA A N 1
ATOM 889 C CA . ALA A 1 115 ? -36.509 -20.409 -52.493 1.00 47.81 115 ALA A CA 1
ATOM 890 C C . ALA A 1 115 ? -36.340 -19.245 -51.497 1.00 47.81 115 ALA A C 1
ATOM 892 O O . ALA A 1 115 ? -35.568 -19.375 -50.560 1.00 47.81 115 ALA A O 1
ATOM 893 N N . TRP A 1 116 ? -37.033 -18.114 -51.675 1.00 35.88 116 TRP A N 1
ATOM 894 C CA . TRP A 1 116 ? -37.264 -17.163 -50.571 1.00 35.88 116 TRP A CA 1
ATOM 895 C C . TRP A 1 116 ? -38.591 -16.424 -50.778 1.00 35.88 116 TRP A C 1
ATOM 897 O O . TRP A 1 116 ? -38.620 -15.280 -51.213 1.00 35.88 116 TRP A O 1
ATOM 907 N N . HIS A 1 117 ? -39.701 -17.089 -50.465 1.00 41.38 117 HIS A N 1
ATOM 908 C CA . HIS A 1 117 ? -40.939 -16.424 -50.058 1.00 41.38 117 HIS A CA 1
ATOM 909 C C . HIS A 1 117 ? -41.512 -17.210 -48.877 1.00 41.38 117 HIS A C 1
ATOM 911 O O . HIS A 1 117 ? -41.773 -18.401 -49.022 1.00 41.38 117 HIS A O 1
ATOM 917 N N . GLY A 1 118 ? -41.690 -16.554 -47.726 1.00 37.09 118 GLY A N 1
ATOM 918 C CA . GLY A 1 118 ? -42.456 -17.106 -46.603 1.00 37.09 118 GLY A CA 1
ATOM 919 C C . GLY A 1 118 ? -41.830 -16.880 -45.227 1.00 37.09 118 GLY A C 1
ATOM 920 O O . GLY A 1 118 ? -41.081 -17.714 -44.742 1.00 37.09 118 GLY A O 1
ATOM 921 N N . GLU A 1 119 ? -42.146 -15.719 -44.660 1.00 40.94 119 GLU A N 1
ATOM 922 C CA . GLU A 1 119 ? -42.274 -15.330 -43.243 1.00 40.94 119 GLU A CA 1
ATOM 923 C C . GLU A 1 119 ? -41.953 -16.356 -42.125 1.00 40.94 119 GLU A C 1
ATOM 925 O O . GLU A 1 119 ? -42.465 -17.471 -42.088 1.00 40.94 119 GLU A O 1
ATOM 930 N N . MET A 1 120 ? -41.187 -15.904 -41.121 1.00 43.25 120 MET A N 1
ATOM 931 C CA . MET A 1 120 ? -40.979 -16.579 -39.827 1.00 43.25 120 MET A CA 1
ATOM 932 C C . MET A 1 120 ? -42.028 -16.101 -38.801 1.00 43.25 120 MET A C 1
ATOM 934 O O . MET A 1 120 ? -42.126 -14.887 -38.594 1.00 43.25 120 MET A O 1
ATOM 938 N N . PRO A 1 121 ? -42.774 -16.982 -38.102 1.00 45.22 121 PRO A N 1
ATOM 939 C CA . PRO A 1 121 ? -43.705 -16.556 -37.062 1.00 45.22 121 PRO A CA 1
ATOM 940 C C . PRO A 1 121 ? -43.032 -16.450 -35.680 1.00 45.22 121 PRO A C 1
ATOM 942 O O . PRO A 1 121 ? -42.221 -17.284 -35.281 1.00 45.22 121 PRO A O 1
ATOM 945 N N . ILE A 1 122 ? -43.416 -15.410 -34.937 1.00 44.44 122 ILE A N 1
ATOM 946 C CA . ILE A 1 122 ? -43.008 -15.103 -33.557 1.00 44.44 122 ILE A CA 1
ATOM 947 C C . ILE A 1 122 ? -43.769 -16.022 -32.580 1.00 44.44 122 ILE A C 1
ATOM 949 O O . ILE A 1 122 ? -45.001 -16.058 -32.648 1.00 44.44 122 ILE A O 1
ATOM 953 N N . PRO A 1 123 ? -43.122 -16.710 -31.619 1.00 42.38 123 PRO A N 1
ATOM 954 C CA . PRO A 1 123 ? -43.854 -17.472 -30.615 1.00 42.38 123 PRO A CA 1
ATOM 955 C C . PRO A 1 123 ? -44.364 -16.542 -29.503 1.00 42.38 123 PRO A C 1
ATOM 957 O O . PRO A 1 123 ? -43.598 -16.033 -28.687 1.00 42.38 123 PRO A O 1
ATOM 960 N N . SER A 1 124 ? -45.679 -16.322 -29.472 1.00 40.09 124 SER A N 1
ATOM 961 C CA . SER A 1 124 ? -46.396 -15.673 -28.369 1.00 40.09 124 SER A CA 1
ATOM 962 C C . SER A 1 124 ? -47.124 -16.732 -27.536 1.00 40.09 124 SER A C 1
ATOM 964 O O . SER A 1 124 ? -47.751 -17.642 -28.073 1.00 40.09 124 SER A O 1
ATOM 966 N N . GLY A 1 125 ? -46.998 -16.641 -26.210 1.00 46.38 125 GLY A N 1
ATOM 967 C CA . GLY A 1 125 ? -47.567 -17.612 -25.278 1.00 46.38 125 GLY A CA 1
ATOM 968 C C . GLY A 1 125 ? -49.099 -17.604 -25.212 1.00 46.38 125 GLY A C 1
ATOM 969 O O . GLY A 1 125 ? -49.735 -16.554 -25.313 1.00 46.38 125 GLY A O 1
ATOM 970 N N . ARG A 1 126 ? -49.677 -18.790 -24.978 1.00 34.97 126 ARG A N 1
ATOM 971 C CA . ARG A 1 126 ? -50.955 -19.039 -24.281 1.00 34.97 126 ARG A CA 1
ATOM 972 C C . ARG A 1 126 ? -51.145 -20.552 -24.052 1.00 34.97 126 ARG A C 1
ATOM 974 O O . ARG A 1 126 ? -50.638 -21.345 -24.836 1.00 34.97 126 ARG A O 1
ATOM 981 N N . GLY A 1 127 ? -51.844 -20.914 -22.964 1.00 39.66 127 GLY A N 1
ATOM 982 C CA . GLY A 1 127 ? -52.265 -22.288 -22.606 1.00 39.66 127 GLY A CA 1
ATOM 983 C C . GLY A 1 127 ? -53.152 -22.951 -23.674 1.00 39.66 127 GLY A C 1
ATOM 984 O O . GLY A 1 127 ? -53.470 -22.320 -24.675 1.00 39.66 127 GLY A O 1
ATOM 985 N N . ALA A 1 128 ? -53.617 -24.196 -23.575 1.00 37.62 128 ALA A N 1
ATOM 986 C CA . ALA A 1 128 ? -53.986 -25.095 -22.468 1.00 37.62 128 ALA A CA 1
ATOM 987 C C . ALA A 1 128 ? -54.035 -26.546 -23.057 1.00 37.62 128 ALA A C 1
ATOM 989 O O . ALA A 1 128 ? -53.382 -26.770 -24.075 1.00 37.62 128 ALA A O 1
ATOM 990 N N . PRO A 1 129 ? -54.966 -27.444 -22.674 1.00 48.81 129 PRO A N 1
ATOM 991 C CA . PRO A 1 129 ? -55.168 -28.216 -21.438 1.00 48.81 129 PRO A CA 1
ATOM 992 C C . PRO A 1 129 ? -54.900 -29.734 -21.650 1.00 48.81 129 PRO A C 1
ATOM 994 O O . PRO A 1 129 ? -54.687 -30.147 -22.783 1.00 48.81 129 PRO A O 1
ATOM 997 N N . TYR A 1 130 ? -54.966 -30.550 -20.589 1.00 42.06 130 TYR A N 1
ATOM 998 C CA . TYR A 1 130 ? -55.785 -31.778 -20.472 1.00 42.06 130 TYR A CA 1
ATOM 999 C C . TYR A 1 130 ? -55.877 -32.176 -18.996 1.00 42.06 130 TYR A C 1
ATOM 1001 O O . TYR A 1 130 ? -54.845 -32.061 -18.298 1.00 42.06 130 TYR A O 1
#

Sequence (130 aa):
MQSDPLPEAVHVTIFMEGLRTGIARTEVVRVHPSTFEEAVRIALNAEHNFKLVRLGWNGYNPSSARANSTSTPAVTRPEPMNLSYAEDEGEVELQAADQQRQATSQHSTRARSLAWHGEMPIPSGRGAPY

Secondary structure (DSSP, 8-state):
-PPPPPPHHHHHHHHHHHSPTTHHHHHHHHH--SSHHHHHHHHHHHHHHHHHHHHHHTT--HHHHTT--S----SSSPPPP--TTSS-SSSSSHHHHHHHHHHHHHHHTTS-SS-----PPP--------

Organism: Hyaloperonospora arabidopsidis (strain Emoy2) (NCBI:txid559515)

pLDDT: mean 70.75, std 21.81, range [34.97, 98.56]

Radius of gyration: 34.75 Å; chains: 1; bounding box: 89×42×93 Å

Foldseek 3Di:
DDDDDDDFVVLLVVLLVPDDPDQLNVQLVVVVDPGNVVSVVSSVVRVVVVVVVVVVCVVPDVVVVVVPPDDDDDDDDPDPDDCPPVDDDDDPPVVVVVVVVVVVVVVPVPPPPDDDDDDDDDDDDDDDDD